Pro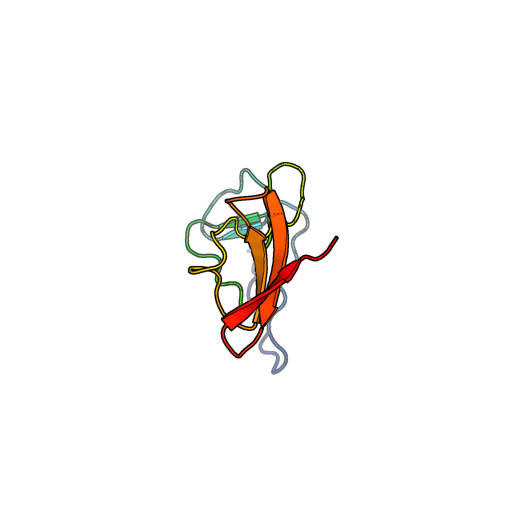tein AF-A0A3C0PGY8-F1 (afdb_monomer)

Radius of gyration: 19.23 Å; Cα contacts (8 Å, |Δi|>4): 114; chains: 1; bounding box: 46×28×46 Å

Mean predicted aligned error: 10.5 Å

Foldseek 3Di:
DDDQFDDPDPPDDDHDDPAADEQVDDDPDNDHYPDDDDDPDDDADDPVRDRAFAEDALQPDDAQGWYQHPVPRFIWHQHNVSDIDGPD

Sequence (88 aa):
MASFLGTGSSNPGDVYTTGKLGVGTTPSATLDVVGNFKVGGTQIVNQNGFLTPKTSSAANATTNSLYIDSTDAKLYFKDSCGGSFALY

Secondary structure (DSSP, 8-state):
---------SS------SS-EEESS--SSSEEESS----SS-----TTS---PEEE-TTTSPTTEEEEETTT--EEEE-TTS-EEE--

Structure (mmCIF, N/CA/C/O backbone):
data_AF-A0A3C0PGY8-F1
#
_entry.id   AF-A0A3C0PGY8-F1
#
loop_
_atom_site.group_PDB
_atom_site.id
_atom_site.type_symbol
_atom_site.label_atom_id
_atom_site.label_alt_id
_atom_site.label_comp_id
_atom_site.label_asym_id
_atom_site.label_entity_id
_atom_site.label_seq_id
_atom_site.pdbx_PDB_ins_code
_atom_site.Cartn_x
_atom_site.Cartn_y
_atom_site.Cartn_z
_atom_site.occupancy
_atom_site.B_iso_or_equiv
_atom_site.auth_seq_id
_atom_site.auth_comp_id
_atom_site.auth_asym_id
_atom_site.auth_atom_id
_atom_site.pdbx_PDB_model_num
ATOM 1 N N . MET A 1 1 ? -30.219 -10.360 21.166 1.00 42.50 1 MET A N 1
ATOM 2 C CA . MET A 1 1 ? -29.615 -10.962 19.957 1.00 42.50 1 MET A CA 1
ATOM 3 C C . MET A 1 1 ? -29.366 -9.853 18.956 1.00 42.50 1 MET A C 1
ATOM 5 O O . MET A 1 1 ? -30.331 -9.224 18.550 1.00 42.50 1 MET A O 1
ATOM 9 N N . ALA A 1 2 ? -28.115 -9.590 18.584 1.00 42.62 2 ALA A N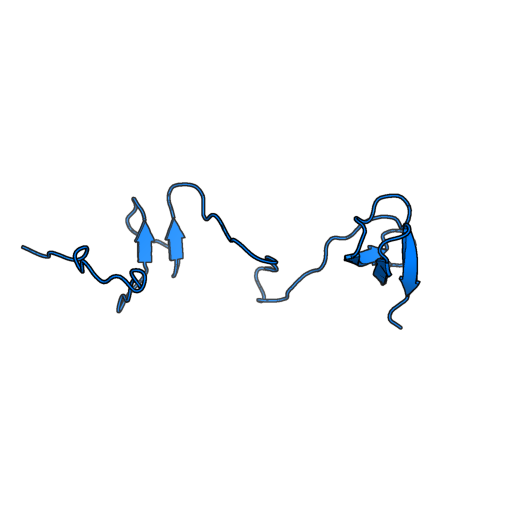 1
ATOM 10 C CA . ALA A 1 2 ? -27.833 -8.818 17.379 1.00 42.62 2 ALA A CA 1
ATOM 11 C C . ALA A 1 2 ? -27.513 -9.827 16.271 1.00 42.62 2 ALA A C 1
ATOM 13 O O . ALA A 1 2 ? -26.438 -10.417 16.250 1.00 42.62 2 ALA A O 1
ATOM 14 N N . SER A 1 3 ? -28.503 -10.093 15.422 1.00 69.00 3 SER A N 1
ATOM 15 C CA . SER A 1 3 ? -28.290 -10.739 14.130 1.00 69.00 3 SER A CA 1
ATOM 16 C C . SER A 1 3 ? -27.850 -9.655 13.160 1.00 69.00 3 SER A C 1
ATOM 18 O O . SER A 1 3 ? -28.616 -8.727 12.922 1.00 69.00 3 SER A O 1
ATOM 20 N N . PHE A 1 4 ? -26.652 -9.770 12.601 1.00 65.25 4 PHE A N 1
ATOM 21 C CA . PHE A 1 4 ? -26.228 -8.944 11.473 1.00 65.25 4 PHE A CA 1
ATOM 22 C C . PHE A 1 4 ? -25.355 -9.759 10.528 1.00 65.25 4 PHE A C 1
ATOM 24 O O . PHE A 1 4 ? -24.210 -9.410 10.329 1.00 65.25 4 PHE A O 1
ATOM 31 N N . LEU A 1 5 ? -25.890 -10.853 9.979 1.00 63.03 5 LEU A N 1
ATOM 32 C CA . LEU A 1 5 ? -25.520 -11.389 8.661 1.00 63.03 5 LEU A CA 1
ATOM 33 C C . LEU A 1 5 ? -26.640 -12.337 8.210 1.00 63.03 5 LEU A C 1
ATOM 35 O O . LEU A 1 5 ? -26.642 -13.520 8.537 1.00 63.03 5 LEU A O 1
ATOM 39 N N . GLY A 1 6 ? -27.616 -11.827 7.471 1.00 64.69 6 GLY A N 1
ATOM 40 C CA . GLY A 1 6 ? -28.569 -12.697 6.801 1.00 64.69 6 GLY A CA 1
ATOM 41 C C . GLY A 1 6 ? -29.417 -11.918 5.828 1.00 64.69 6 GLY A C 1
ATOM 42 O O . GLY A 1 6 ? -30.390 -11.311 6.251 1.00 64.69 6 GLY A O 1
ATOM 43 N N . THR A 1 7 ? -29.098 -11.973 4.539 1.00 57.38 7 THR A N 1
ATOM 44 C CA . THR A 1 7 ? -30.090 -11.690 3.500 1.00 57.38 7 THR A CA 1
ATOM 45 C C . THR A 1 7 ? -29.814 -12.590 2.301 1.00 57.38 7 THR A C 1
ATOM 47 O O . THR A 1 7 ? -28.937 -12.337 1.482 1.00 57.38 7 THR A O 1
ATOM 50 N N . GLY A 1 8 ? -30.560 -13.693 2.216 1.00 54.81 8 GLY A N 1
ATOM 51 C CA . GLY A 1 8 ? -30.648 -14.521 1.017 1.00 54.81 8 GLY A CA 1
ATOM 52 C C . GLY A 1 8 ? -31.246 -13.728 -0.146 1.00 54.81 8 GLY A C 1
ATOM 53 O O . GLY A 1 8 ? -32.427 -13.854 -0.442 1.00 54.81 8 GLY A O 1
ATOM 54 N N . SER A 1 9 ? -30.428 -12.895 -0.782 1.00 59.16 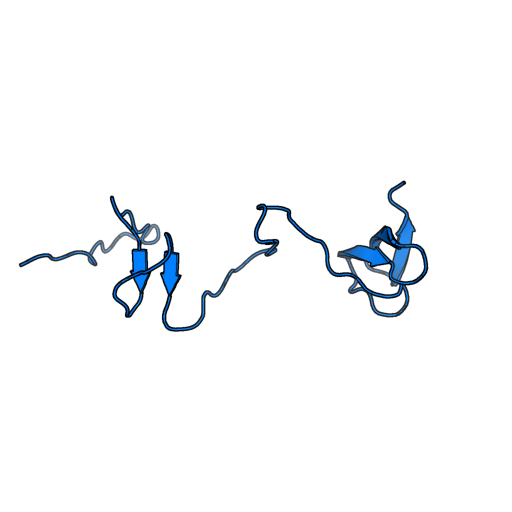9 SER A N 1
ATOM 55 C CA . SER A 1 9 ? -30.736 -12.157 -2.000 1.00 59.16 9 SER A CA 1
ATOM 56 C C . SER A 1 9 ? -29.840 -12.686 -3.113 1.00 59.16 9 SER A C 1
ATOM 58 O O . SER A 1 9 ? -28.630 -12.818 -2.942 1.00 59.16 9 SER A O 1
ATOM 60 N N . SER A 1 10 ? -30.425 -12.961 -4.275 1.00 62.25 10 SER A N 1
ATOM 61 C CA . SER A 1 10 ? -29.696 -13.286 -5.507 1.00 62.25 10 SER A CA 1
ATOM 62 C C . SER A 1 10 ? -28.907 -12.095 -6.082 1.00 62.25 10 SER A C 1
ATOM 64 O O . SER A 1 10 ? -28.251 -12.247 -7.107 1.00 62.25 10 SER A O 1
ATOM 66 N N . ASN A 1 11 ? -28.927 -10.939 -5.403 1.00 60.72 11 ASN A N 1
ATOM 67 C CA . ASN A 1 11 ? -27.991 -9.826 -5.574 1.00 60.72 11 ASN A CA 1
ATOM 68 C C . ASN A 1 11 ? -27.102 -9.722 -4.313 1.00 60.72 11 ASN A C 1
ATOM 70 O 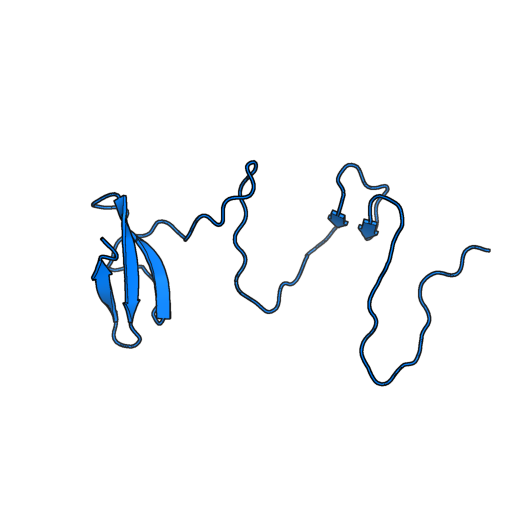O . ASN A 1 11 ? -27.650 -9.670 -3.209 1.00 60.72 11 ASN A O 1
ATOM 74 N N . PRO A 1 12 ? -25.763 -9.711 -4.433 1.00 56.66 12 PRO A N 1
ATOM 75 C CA . PRO A 1 12 ? -24.855 -9.959 -3.312 1.00 56.66 12 PRO A CA 1
ATOM 76 C C . PRO A 1 12 ? -24.856 -8.844 -2.247 1.00 56.66 12 PRO A C 1
ATOM 78 O O . PRO A 1 12 ? -24.352 -7.761 -2.482 1.00 56.66 12 PRO A O 1
ATOM 81 N N . GLY A 1 13 ? -25.393 -9.148 -1.060 1.00 63.19 13 GLY A N 1
ATOM 82 C CA . GLY A 1 13 ? -24.684 -9.101 0.232 1.00 63.19 13 GLY A CA 1
ATOM 83 C C . GLY A 1 13 ? -23.882 -7.867 0.678 1.00 63.19 13 GLY A C 1
ATOM 84 O O . GLY A 1 13 ? -22.849 -8.061 1.319 1.00 63.19 13 GLY A O 1
ATOM 85 N N . ASP A 1 14 ? -24.319 -6.637 0.410 1.00 70.31 14 ASP A N 1
ATOM 86 C CA . ASP A 1 14 ? -23.659 -5.446 0.970 1.00 70.31 14 ASP A CA 1
ATOM 87 C C . ASP A 1 14 ? -23.739 -5.401 2.515 1.00 70.31 14 ASP A C 1
ATOM 89 O O . ASP A 1 14 ? -24.789 -5.651 3.113 1.00 70.31 14 ASP A O 1
ATOM 93 N N . VAL A 1 15 ? -22.626 -5.053 3.178 1.00 73.00 15 VAL A N 1
ATOM 94 C CA . VAL A 1 15 ? -22.527 -4.908 4.645 1.00 73.00 15 VAL A CA 1
ATOM 95 C C . VAL A 1 15 ? -22.461 -3.427 5.013 1.00 73.00 15 VAL A C 1
ATOM 97 O O . VAL A 1 15 ? -21.496 -2.743 4.674 1.00 73.00 15 VAL A O 1
ATOM 100 N N . TYR A 1 16 ? -23.463 -2.941 5.755 1.00 71.94 16 TYR A N 1
ATOM 101 C CA . TYR A 1 16 ? -23.515 -1.565 6.256 1.00 71.94 16 TYR A CA 1
ATOM 102 C C . TYR A 1 16 ? -23.365 -1.517 7.780 1.00 71.94 16 TYR A C 1
ATOM 104 O O . TYR A 1 16 ? -24.050 -2.244 8.499 1.00 71.94 16 TYR A O 1
ATOM 112 N N . THR A 1 17 ? -22.484 -0.646 8.283 1.00 79.56 17 THR A N 1
ATOM 113 C CA . THR A 1 17 ? -22.261 -0.459 9.726 1.00 79.56 17 THR A CA 1
ATOM 114 C C . THR A 1 17 ? -22.157 1.024 10.070 1.00 79.56 17 THR A C 1
ATOM 116 O O . THR A 1 17 ? -21.559 1.796 9.324 1.00 79.56 17 THR A O 1
ATOM 119 N N . THR A 1 18 ? -22.709 1.416 11.220 1.00 80.56 18 THR A N 1
ATOM 120 C CA . THR A 1 18 ? -22.661 2.795 11.737 1.00 80.56 18 THR A CA 1
ATOM 121 C C . THR A 1 18 ? -21.369 3.115 12.498 1.00 80.56 18 THR A C 1
ATOM 123 O O . THR A 1 18 ? -21.222 4.218 13.018 1.00 80.56 18 THR A O 1
ATOM 126 N N . GLY A 1 19 ? -20.446 2.157 12.606 1.00 86.75 19 GLY A N 1
ATOM 127 C CA . GLY A 1 19 ? -19.188 2.290 13.327 1.00 86.75 19 GLY A CA 1
ATOM 128 C C . GLY A 1 19 ? -18.023 1.724 12.528 1.00 86.75 19 GLY A C 1
ATOM 129 O O . GLY A 1 19 ? -18.062 1.608 11.305 1.00 86.75 19 GLY A O 1
ATOM 130 N N . LYS A 1 20 ? -16.958 1.374 13.237 1.00 90.62 20 LYS A N 1
ATOM 131 C CA . LYS A 1 20 ? -15.844 0.660 12.632 1.00 90.62 20 LYS A CA 1
ATOM 132 C C . LYS A 1 20 ? -16.302 -0.760 12.270 1.00 90.62 20 LYS A C 1
ATOM 134 O O . LYS A 1 20 ? -16.924 -1.431 13.094 1.00 90.62 20 LYS A O 1
ATOM 139 N N . LEU A 1 21 ? -15.999 -1.213 11.057 1.00 88.56 21 LEU A N 1
ATOM 140 C CA . LEU A 1 21 ? -16.264 -2.583 10.632 1.00 88.56 21 LEU A CA 1
ATOM 141 C C . LEU A 1 21 ? -15.069 -3.455 11.018 1.00 88.56 21 LEU A C 1
ATOM 143 O O . LEU A 1 21 ? -13.991 -3.340 10.439 1.00 88.56 21 LEU A O 1
ATOM 147 N N . GLY A 1 22 ? -15.279 -4.313 12.014 1.00 89.75 22 GLY A N 1
ATOM 148 C CA . GLY A 1 22 ? -14.335 -5.346 12.414 1.00 89.75 22 GLY A CA 1
ATOM 149 C C . GLY A 1 22 ? -14.711 -6.679 11.789 1.00 89.75 22 GLY A C 1
ATOM 150 O O . GLY A 1 22 ? -15.777 -7.213 12.087 1.00 89.75 22 GLY A O 1
ATOM 151 N N . VAL A 1 23 ? -13.847 -7.246 10.953 1.00 89.81 23 VAL A N 1
ATOM 152 C CA . VAL A 1 23 ? -14.001 -8.636 10.506 1.00 89.81 23 VAL A CA 1
ATOM 153 C C . VAL A 1 23 ? -13.069 -9.488 11.358 1.00 89.81 23 VAL A C 1
ATOM 155 O O . VAL A 1 23 ? -11.854 -9.420 11.203 1.00 89.81 23 VAL A O 1
ATOM 158 N N . GLY A 1 24 ? -13.635 -10.247 12.303 1.00 89.88 24 GLY A N 1
ATOM 159 C CA . GLY A 1 24 ? -12.867 -11.088 13.233 1.00 89.88 24 GLY A CA 1
ATOM 160 C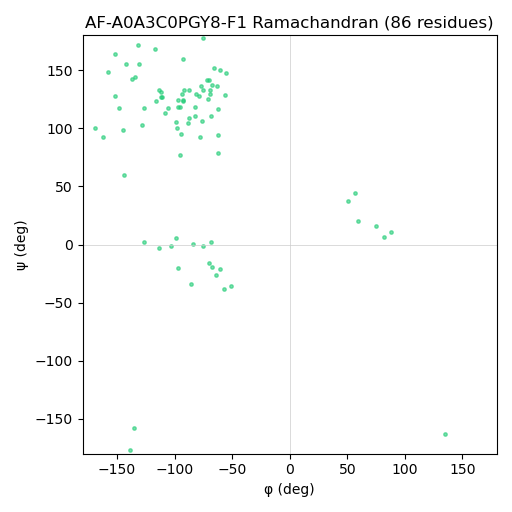 C . GLY A 1 24 ? -12.139 -10.327 14.351 1.00 89.88 24 GLY A C 1
ATOM 161 O O . GLY A 1 24 ? -11.244 -10.888 14.975 1.00 89.88 24 GLY A O 1
ATOM 162 N N . THR A 1 25 ? -12.492 -9.063 14.608 1.00 92.88 25 THR A N 1
ATOM 163 C CA . THR A 1 25 ? -11.817 -8.214 15.604 1.00 92.88 25 THR A CA 1
ATOM 164 C C . THR A 1 25 ? -12.733 -7.155 16.201 1.00 92.88 25 THR A C 1
ATOM 166 O O . THR A 1 25 ? -13.768 -6.821 15.622 1.00 92.88 25 THR A O 1
ATOM 169 N N . THR A 1 26 ? -12.305 -6.587 17.330 1.00 92.44 26 THR A N 1
ATOM 170 C CA . THR A 1 26 ? -12.778 -5.281 17.790 1.00 92.44 26 THR A CA 1
ATOM 171 C C . THR A 1 26 ? -11.976 -4.211 17.054 1.00 92.44 26 THR A C 1
ATOM 173 O O . THR A 1 26 ? -10.778 -4.064 17.298 1.00 92.44 26 THR A O 1
ATOM 176 N N . PRO A 1 27 ? -12.598 -3.460 16.146 1.00 93.12 27 PRO A N 1
ATOM 177 C CA . PRO A 1 27 ? -11.854 -2.660 15.192 1.00 93.12 27 PRO A CA 1
ATOM 178 C C . PRO A 1 27 ? -11.238 -1.394 15.808 1.00 93.12 27 PRO A C 1
ATOM 180 O O . PRO A 1 27 ? -11.895 -0.606 16.495 1.00 93.12 27 PRO A O 1
ATOM 183 N N . SER A 1 28 ? -9.960 -1.168 15.502 1.00 93.31 28 SER A N 1
ATOM 184 C CA . SER A 1 28 ? -9.186 0.023 15.878 1.00 93.31 28 SER A CA 1
ATOM 185 C C . SER A 1 28 ? -9.131 1.072 14.758 1.00 93.31 28 SER A C 1
ATOM 187 O O . SER A 1 28 ? -8.992 2.264 15.046 1.00 93.31 28 SER A O 1
ATOM 189 N N . ALA A 1 29 ? -9.381 0.662 13.514 1.00 88.25 29 ALA A N 1
ATOM 190 C CA . ALA A 1 29 ? -9.543 1.502 12.328 1.00 88.25 29 ALA A CA 1
ATOM 191 C C . ALA A 1 29 ? -10.958 1.365 11.738 1.00 88.25 29 ALA A C 1
ATOM 193 O O . ALA A 1 29 ? -11.719 0.489 12.134 1.00 88.25 29 ALA A O 1
ATOM 194 N N . THR A 1 30 ? -11.335 2.239 10.803 1.00 88.06 30 THR A N 1
ATOM 195 C CA . THR A 1 30 ? -12.679 2.251 10.187 1.00 88.06 30 THR A CA 1
ATOM 196 C C . THR A 1 30 ? -13.056 0.925 9.531 1.00 88.06 30 THR A C 1
ATOM 198 O O . THR A 1 30 ? -14.196 0.486 9.654 1.00 88.06 30 THR A O 1
ATOM 201 N N . LEU A 1 31 ? -12.094 0.273 8.883 1.00 88.94 31 LEU A N 1
ATOM 202 C CA . LEU A 1 31 ? -12.184 -1.115 8.458 1.00 88.94 31 LEU A CA 1
ATOM 203 C C . LEU A 1 31 ? -10.959 -1.831 9.021 1.00 88.94 31 LEU A C 1
ATOM 205 O O . LEU A 1 31 ? -9.831 -1.470 8.691 1.00 88.94 31 LEU A O 1
ATOM 209 N N . ASP A 1 32 ? -11.193 -2.806 9.891 1.00 89.06 32 ASP A N 1
ATOM 210 C CA . ASP A 1 32 ? -10.155 -3.582 10.564 1.00 89.06 32 ASP A CA 1
ATOM 211 C C . ASP A 1 32 ? -10.479 -5.061 10.353 1.00 89.06 32 ASP A C 1
ATOM 213 O O . ASP A 1 32 ? -11.440 -5.607 10.899 1.00 89.06 32 ASP A O 1
ATOM 217 N N . VAL A 1 33 ? -9.747 -5.688 9.443 1.00 90.75 33 VAL A N 1
ATOM 218 C CA . VAL A 1 33 ? -9.984 -7.070 9.034 1.00 90.75 33 VAL A CA 1
ATOM 219 C C . VAL A 1 33 ? -8.853 -7.909 9.602 1.00 90.75 33 VAL A C 1
ATOM 221 O O . VAL A 1 33 ? -7.712 -7.791 9.162 1.00 90.75 33 VAL A O 1
ATOM 224 N N . VAL A 1 34 ? -9.164 -8.794 10.549 1.00 88.62 34 VAL A N 1
ATOM 225 C CA . VAL A 1 34 ? -8.244 -9.860 10.954 1.00 88.62 34 VAL A CA 1
ATOM 226 C C . VAL A 1 34 ? -8.317 -10.947 9.891 1.00 88.62 34 VAL A C 1
ATOM 228 O O . VAL A 1 34 ? -9.191 -11.811 9.895 1.00 88.62 34 VAL A O 1
ATOM 231 N N . GLY A 1 35 ? -7.414 -10.842 8.918 1.00 83.69 35 GLY A N 1
ATOM 232 C CA . GLY A 1 35 ? -7.336 -11.727 7.762 1.00 83.69 35 GLY A CA 1
ATOM 233 C C . GLY A 1 35 ? -7.136 -10.957 6.458 1.00 83.69 35 GLY A C 1
ATOM 234 O O . GLY A 1 35 ? -6.736 -9.797 6.449 1.00 83.69 35 GLY A O 1
ATOM 235 N N . ASN A 1 36 ? -7.404 -11.614 5.332 1.00 81.56 36 ASN A N 1
ATOM 236 C CA . ASN A 1 36 ? -7.163 -11.034 4.013 1.00 81.56 36 ASN A CA 1
ATOM 237 C C . ASN A 1 36 ? -8.364 -10.219 3.521 1.00 81.56 36 ASN A C 1
ATOM 239 O O . ASN A 1 36 ? -9.488 -10.721 3.495 1.00 81.56 36 ASN A O 1
ATOM 243 N N . PHE A 1 37 ? -8.108 -9.010 3.015 1.00 80.88 37 PHE A N 1
ATOM 244 C CA . PHE A 1 37 ? -9.072 -8.255 2.215 1.00 80.88 37 PHE A CA 1
ATOM 245 C C . PHE A 1 37 ? -8.815 -8.519 0.728 1.00 80.88 37 PHE A C 1
ATOM 247 O O . PHE A 1 37 ? -7.937 -7.917 0.109 1.00 80.88 37 PHE A O 1
ATOM 254 N N . LYS A 1 38 ? -9.544 -9.479 0.152 1.00 79.06 38 LYS A N 1
ATOM 255 C CA . LYS A 1 38 ? -9.441 -9.786 -1.278 1.00 79.06 38 LYS A CA 1
ATOM 256 C C . LYS A 1 38 ? -10.176 -8.715 -2.081 1.00 79.06 38 LYS A C 1
ATOM 258 O O . LYS A 1 38 ? -11.402 -8.706 -2.129 1.00 79.06 38 LYS A O 1
ATOM 263 N N . VAL A 1 39 ? -9.415 -7.850 -2.742 1.00 78.75 39 VAL A N 1
ATOM 264 C CA . VAL A 1 39 ? -9.940 -6.842 -3.668 1.00 78.75 39 VAL A CA 1
ATOM 265 C C . VAL A 1 39 ? -9.918 -7.430 -5.073 1.00 78.75 39 VAL A C 1
ATOM 267 O O . VAL A 1 39 ? -8.880 -7.882 -5.546 1.00 78.75 39 VAL A O 1
ATOM 270 N N . GLY A 1 40 ? -11.066 -7.456 -5.745 1.00 76.19 40 GLY A N 1
ATOM 271 C CA . GLY A 1 40 ? -11.162 -7.944 -7.126 1.00 76.19 40 GLY A CA 1
ATOM 272 C C . GLY A 1 40 ? -10.624 -6.968 -8.181 1.00 76.19 40 GLY A C 1
ATOM 273 O O . GLY A 1 40 ? -10.659 -7.292 -9.362 1.00 76.19 40 GLY A O 1
ATOM 274 N N . GLY A 1 41 ? -10.158 -5.782 -7.775 1.00 69.88 41 GLY A N 1
ATOM 275 C CA . GLY A 1 41 ? -9.750 -4.681 -8.654 1.00 69.88 41 GLY A CA 1
ATOM 276 C C . GLY A 1 41 ? -8.472 -3.962 -8.200 1.00 69.88 41 GLY A C 1
ATOM 277 O O . GLY A 1 41 ? -7.836 -4.359 -7.224 1.00 69.88 41 GLY A O 1
ATOM 278 N N . THR A 1 42 ? -8.091 -2.903 -8.926 1.00 68.81 42 THR A N 1
ATOM 279 C CA . THR A 1 42 ? -6.863 -2.118 -8.702 1.00 68.81 42 THR A CA 1
ATOM 280 C C . THR A 1 42 ? -6.866 -1.451 -7.328 1.00 68.81 42 THR A C 1
ATOM 282 O O . THR A 1 42 ? -7.693 -0.590 -7.037 1.00 68.81 42 THR A O 1
ATOM 285 N N . GLN A 1 43 ? -5.913 -1.833 -6.486 1.00 72.44 43 GLN A N 1
ATOM 286 C CA . GLN A 1 43 ? -5.724 -1.265 -5.160 1.00 72.44 43 GLN A CA 1
ATOM 287 C C . GLN A 1 43 ? -4.739 -0.113 -5.222 1.00 72.44 43 GLN A C 1
ATOM 289 O O . GLN A 1 43 ? -3.651 -0.259 -5.780 1.00 72.44 43 GLN A O 1
ATOM 294 N N . ILE A 1 44 ? -5.075 1.006 -4.588 1.00 67.19 44 ILE A N 1
ATOM 295 C CA . ILE A 1 44 ? -4.120 2.090 -4.483 1.00 67.19 44 ILE A CA 1
ATOM 296 C C . ILE A 1 44 ? -4.333 2.865 -3.176 1.00 67.19 44 ILE A C 1
ATOM 298 O O . ILE A 1 44 ? -5.420 3.378 -2.929 1.00 67.19 44 ILE A O 1
ATOM 302 N N . VAL A 1 45 ? -3.331 2.863 -2.287 1.00 71.81 45 VAL A N 1
ATOM 303 C CA . VAL A 1 45 ? -3.499 3.334 -0.900 1.00 71.81 45 VAL A CA 1
ATOM 304 C C . VAL A 1 45 ? -2.183 3.881 -0.343 1.00 71.81 45 VAL A C 1
ATOM 306 O O . VAL A 1 45 ? -1.179 3.172 -0.331 1.00 71.81 45 VAL A O 1
ATOM 309 N N . ASN A 1 46 ? -2.198 5.101 0.197 1.00 75.94 46 ASN A N 1
ATOM 310 C CA . ASN A 1 46 ? -1.194 5.560 1.159 1.00 75.94 46 ASN A CA 1
ATOM 311 C C . ASN A 1 46 ? -1.871 6.220 2.373 1.00 75.94 46 ASN A C 1
ATOM 313 O O . ASN A 1 46 ? -3.080 6.442 2.363 1.00 75.94 46 ASN A O 1
ATOM 317 N N . GLN 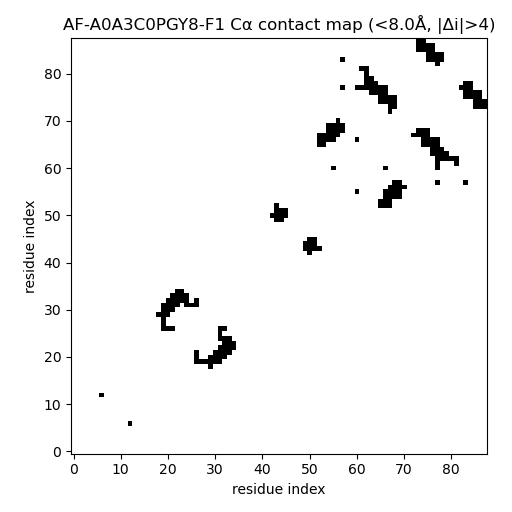A 1 47 ? -1.102 6.531 3.420 1.00 72.88 47 GLN A N 1
ATOM 318 C CA . GLN A 1 47 ? -1.608 7.096 4.686 1.00 72.88 47 GLN A CA 1
ATOM 319 C C . GLN A 1 47 ? -2.308 8.454 4.524 1.00 72.88 47 GLN A C 1
ATOM 321 O O . GLN A 1 47 ? -3.114 8.843 5.365 1.00 72.88 47 GLN A O 1
ATOM 326 N N . ASN A 1 48 ? -2.009 9.146 3.427 1.00 75.19 48 ASN A N 1
ATOM 327 C CA . ASN A 1 48 ? -2.603 10.421 3.049 1.00 75.19 48 ASN A CA 1
ATOM 328 C C . ASN A 1 48 ? -3.728 10.238 2.011 1.00 75.19 48 ASN A C 1
ATOM 330 O O . ASN A 1 48 ? -4.238 11.219 1.483 1.00 75.19 48 ASN A O 1
ATOM 334 N N . GLY A 1 49 ? -4.095 8.995 1.684 1.00 63.78 49 GLY A N 1
ATOM 335 C CA . GLY A 1 49 ? -5.144 8.661 0.725 1.00 63.78 49 GLY A CA 1
ATOM 336 C C . GLY A 1 49 ? -4.724 8.696 -0.744 1.00 63.78 49 GLY A C 1
ATOM 337 O O . GLY A 1 49 ? -5.580 8.526 -1.608 1.00 63.78 49 GLY A O 1
ATOM 338 N N . PHE A 1 50 ? -3.441 8.882 -1.070 1.00 78.12 50 PHE A N 1
ATOM 339 C CA . PHE A 1 50 ? -3.025 8.851 -2.468 1.00 78.12 50 PHE A CA 1
ATOM 340 C C . PHE A 1 50 ? -2.830 7.437 -2.975 1.00 78.12 50 PHE A C 1
ATOM 342 O O . PHE A 1 50 ? -2.076 6.613 -2.446 1.00 78.12 50 PHE A O 1
ATOM 349 N N . LEU A 1 51 ? -3.477 7.236 -4.106 1.00 79.31 51 LEU A N 1
ATOM 350 C CA . LEU A 1 51 ? -3.254 6.152 -5.008 1.00 79.31 51 LEU A CA 1
ATOM 351 C C . LEU A 1 51 ? -1.809 6.264 -5.537 1.00 79.31 51 LEU A C 1
ATOM 353 O O . LEU A 1 51 ? -1.549 7.011 -6.468 1.00 79.31 51 LEU A O 1
ATOM 357 N N . THR A 1 52 ? -0.865 5.565 -4.902 1.00 77.19 52 THR A N 1
ATOM 358 C CA . THR A 1 52 ? 0.546 5.502 -5.310 1.00 77.19 52 THR A CA 1
ATOM 359 C C . THR A 1 52 ? 0.740 4.354 -6.310 1.00 77.19 52 THR A C 1
ATOM 361 O O . THR A 1 52 ? 0.721 3.193 -5.887 1.00 77.19 52 THR A O 1
ATOM 364 N N . PRO A 1 53 ? 0.891 4.621 -7.625 1.00 86.06 53 PRO A N 1
ATOM 365 C CA . PRO A 1 53 ? 1.169 3.573 -8.601 1.00 86.06 53 PRO A CA 1
ATOM 366 C C . PRO A 1 53 ? 2.488 2.888 -8.248 1.00 86.06 53 PRO A C 1
ATOM 368 O O . PRO A 1 53 ? 3.383 3.504 -7.664 1.00 86.06 53 PRO A O 1
ATOM 371 N N . LYS A 1 54 ? 2.619 1.607 -8.590 1.00 83.25 54 LYS A N 1
ATOM 372 C CA . LYS A 1 54 ? 3.825 0.837 -8.276 1.00 83.25 54 LYS A CA 1
ATOM 373 C C . LYS A 1 54 ? 5.050 1.548 -8.857 1.00 83.25 54 LYS A C 1
ATOM 375 O O . LYS A 1 54 ? 5.064 1.860 -10.041 1.00 83.25 54 LYS A O 1
ATOM 380 N N . THR A 1 55 ? 6.081 1.786 -8.057 1.00 90.56 55 THR A N 1
ATOM 381 C CA . THR A 1 55 ? 7.380 2.219 -8.580 1.00 90.56 55 THR A CA 1
ATOM 382 C C . THR A 1 55 ? 8.124 0.996 -9.139 1.00 90.56 55 THR A C 1
ATOM 384 O O . THR A 1 55 ? 8.230 -0.034 -8.470 1.00 90.56 55 THR A O 1
ATOM 387 N N . SER A 1 56 ? 8.601 1.052 -10.382 1.00 87.56 56 SER A N 1
ATOM 388 C CA . SER A 1 56 ? 9.327 -0.049 -11.042 1.00 87.56 56 SER A CA 1
ATOM 389 C C . SER A 1 56 ? 10.189 0.467 -12.187 1.00 87.56 56 SER A C 1
ATOM 391 O O . SER A 1 56 ? 9.785 1.405 -12.848 1.00 87.56 56 SER A O 1
ATOM 393 N N . SER A 1 57 ? 11.332 -0.150 -12.494 1.00 92.19 57 SER A N 1
ATOM 394 C CA . SER A 1 57 ? 12.048 0.170 -13.740 1.00 92.19 57 SER A CA 1
ATOM 395 C C . SER A 1 57 ? 11.223 -0.248 -14.962 1.00 92.19 57 SER A C 1
ATOM 397 O O . SER A 1 57 ? 10.472 -1.226 -14.890 1.00 92.19 57 SER A O 1
ATOM 399 N N . ALA A 1 58 ? 11.392 0.428 -16.103 1.00 88.94 58 ALA A N 1
ATOM 400 C CA . ALA A 1 58 ? 10.657 0.109 -17.331 1.00 88.94 58 ALA A CA 1
ATOM 401 C C . ALA A 1 58 ? 10.711 -1.365 -17.735 1.00 88.94 58 ALA A C 1
ATOM 403 O O . ALA A 1 58 ? 9.717 -1.903 -18.220 1.00 88.94 58 ALA A O 1
ATOM 404 N N . ALA A 1 59 ? 11.841 -2.038 -17.513 1.00 89.38 59 ALA A N 1
ATOM 405 C CA . ALA A 1 59 ? 12.003 -3.456 -17.830 1.00 89.38 59 ALA A CA 1
ATOM 406 C C . ALA A 1 59 ? 11.076 -4.377 -17.010 1.00 89.38 59 ALA A C 1
ATOM 408 O O . ALA A 1 59 ? 10.734 -5.458 -17.476 1.00 89.38 59 ALA A O 1
ATOM 409 N N . ASN A 1 60 ? 10.655 -3.946 -15.816 1.00 90.25 60 ASN A N 1
ATOM 410 C CA . ASN A 1 60 ? 9.961 -4.778 -14.830 1.00 90.25 60 ASN A CA 1
ATOM 411 C C . ASN A 1 60 ? 8.498 -4.371 -14.574 1.00 90.25 60 ASN A C 1
ATOM 413 O O . ASN A 1 60 ? 7.812 -5.026 -13.787 1.00 90.25 60 ASN A O 1
ATOM 417 N N . ALA A 1 61 ? 8.006 -3.298 -15.195 1.00 90.31 61 ALA A N 1
ATOM 418 C CA . ALA A 1 61 ? 6.597 -2.924 -15.117 1.00 90.31 61 ALA A CA 1
ATOM 419 C C . ALA A 1 61 ? 5.711 -3.952 -15.842 1.00 90.31 61 ALA A C 1
ATOM 421 O O . ALA A 1 61 ? 6.040 -4.400 -16.943 1.00 90.31 61 ALA A O 1
ATOM 422 N N . THR A 1 62 ? 4.574 -4.321 -15.243 1.00 92.06 62 THR A N 1
ATOM 423 C CA . THR A 1 62 ? 3.622 -5.262 -15.854 1.00 92.06 62 THR A CA 1
ATOM 424 C C . THR A 1 62 ? 2.918 -4.618 -17.038 1.00 92.06 62 THR A C 1
ATOM 426 O O . THR A 1 62 ? 2.550 -3.449 -16.971 1.00 92.06 62 THR A O 1
ATOM 429 N N . THR A 1 63 ? 2.674 -5.372 -18.102 1.00 91.94 63 THR A N 1
ATOM 430 C CA . THR A 1 63 ? 1.872 -4.896 -19.234 1.00 91.94 63 THR A CA 1
ATOM 431 C C . THR A 1 63 ? 0.494 -4.421 -18.781 1.00 91.94 63 THR A C 1
ATOM 433 O O . THR A 1 63 ? -0.077 -4.985 -17.847 1.00 91.94 63 THR A O 1
ATOM 436 N N . ASN A 1 64 ? -0.049 -3.417 -19.462 1.00 91.81 64 ASN A N 1
ATOM 437 C CA . ASN A 1 64 ? -1.319 -2.768 -19.132 1.00 91.81 64 ASN A CA 1
ATOM 438 C C . ASN A 1 64 ? -1.353 -2.207 -17.701 1.00 91.81 64 ASN A C 1
ATOM 440 O O . ASN A 1 64 ? -2.332 -2.397 -16.977 1.00 91.81 64 ASN A O 1
ATOM 444 N N . SER A 1 65 ? -0.284 -1.531 -17.274 1.00 90.81 65 SER A N 1
ATOM 445 C CA . SER A 1 65 ? -0.219 -0.927 -15.939 1.00 90.81 65 SER A CA 1
ATOM 446 C C . SER A 1 65 ? 0.230 0.525 -15.957 1.00 90.81 65 SER A C 1
ATOM 448 O O . SER A 1 65 ? 0.923 0.980 -16.865 1.00 90.81 65 SER A O 1
ATOM 450 N N . LEU A 1 66 ? -0.174 1.237 -14.909 1.00 90.44 66 LEU A N 1
ATOM 451 C CA . LEU A 1 66 ? 0.340 2.545 -14.547 1.00 90.44 66 LEU A CA 1
ATOM 452 C C . LEU A 1 66 ? 1.418 2.352 -13.477 1.00 90.44 66 LEU A C 1
ATOM 454 O O . LEU A 1 66 ? 1.144 1.751 -12.434 1.00 90.44 66 LEU A O 1
ATOM 458 N N . TYR A 1 67 ? 2.625 2.851 -13.716 1.00 91.25 67 TYR A N 1
ATOM 459 C CA . TYR A 1 67 ? 3.751 2.691 -12.800 1.00 91.25 67 TYR A CA 1
ATOM 460 C C . TYR A 1 67 ? 4.599 3.963 -12.752 1.00 91.25 67 TYR A C 1
ATOM 462 O O . TYR A 1 67 ? 4.575 4.759 -13.681 1.00 91.25 67 TYR A O 1
ATOM 470 N N . ILE A 1 68 ? 5.331 4.185 -11.666 1.00 92.75 68 ILE A N 1
ATOM 471 C CA . ILE A 1 68 ? 6.343 5.246 -11.599 1.00 92.75 68 ILE A CA 1
ATOM 472 C C . ILE A 1 68 ? 7.685 4.630 -11.995 1.00 92.75 68 ILE A C 1
ATOM 474 O O . ILE A 1 68 ? 8.107 3.662 -11.359 1.00 92.75 68 ILE A O 1
ATOM 478 N N . ASP A 1 69 ? 8.371 5.148 -13.009 1.00 94.31 69 ASP A N 1
ATOM 479 C CA . ASP A 1 69 ? 9.668 4.602 -13.393 1.00 94.31 69 ASP A CA 1
ATOM 480 C C . ASP A 1 69 ? 10.735 4.929 -12.349 1.00 94.31 69 ASP A C 1
ATOM 482 O O . ASP A 1 69 ? 10.938 6.079 -11.974 1.00 94.31 69 ASP A O 1
ATOM 486 N N . SER A 1 70 ? 11.418 3.909 -11.836 1.00 93.06 70 SER A N 1
ATOM 487 C CA . SER A 1 70 ? 12.418 4.096 -10.781 1.00 93.06 70 SER A CA 1
ATOM 488 C C . SER A 1 70 ? 13.692 4.802 -11.252 1.00 93.06 70 SER A C 1
ATOM 490 O O . SER A 1 70 ? 14.488 5.222 -10.418 1.00 93.06 70 SER A O 1
ATOM 492 N N . THR A 1 71 ? 13.925 4.880 -12.563 1.00 93.62 71 THR A N 1
ATOM 493 C CA . THR A 1 71 ? 15.130 5.481 -13.141 1.00 93.62 71 THR A CA 1
ATOM 494 C C . THR A 1 71 ? 14.993 6.991 -13.306 1.00 93.62 71 THR A C 1
ATOM 496 O O . THR A 1 71 ? 15.977 7.702 -13.120 1.00 93.62 71 THR A O 1
ATOM 499 N N . ASP A 1 72 ? 13.796 7.497 -13.611 1.00 92.50 72 ASP A N 1
ATOM 500 C CA . ASP A 1 72 ? 13.562 8.932 -13.827 1.00 92.50 72 ASP A CA 1
ATOM 501 C C . ASP A 1 72 ? 12.427 9.533 -12.974 1.00 92.50 72 ASP A C 1
ATOM 503 O O . ASP A 1 72 ? 12.148 10.727 -13.081 1.00 92.50 72 ASP A O 1
ATOM 507 N N . ALA A 1 73 ? 11.805 8.722 -12.112 1.00 92.62 73 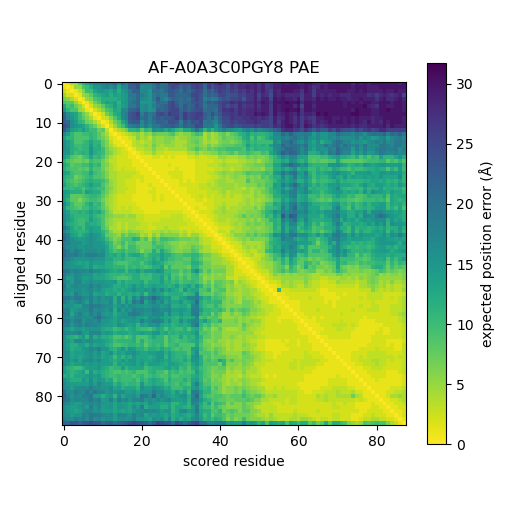ALA A N 1
ATOM 508 C CA . ALA A 1 73 ? 10.724 9.076 -11.195 1.00 92.62 73 ALA A CA 1
ATOM 509 C C . ALA A 1 73 ? 9.455 9.637 -11.862 1.00 92.62 73 ALA A C 1
ATOM 511 O O . ALA A 1 73 ? 8.646 10.285 -11.192 1.00 92.62 73 ALA A O 1
ATOM 512 N N . LYS A 1 74 ? 9.243 9.388 -13.158 1.00 92.56 74 LYS A N 1
ATOM 513 C CA . LYS A 1 74 ? 8.027 9.831 -13.854 1.00 92.56 74 LYS A CA 1
ATOM 514 C C . LYS A 1 74 ? 6.950 8.764 -13.830 1.00 92.56 74 LYS A C 1
ATOM 516 O O . LYS A 1 74 ? 7.219 7.584 -13.646 1.00 92.56 74 LYS A O 1
ATOM 521 N N . LEU A 1 75 ? 5.714 9.183 -14.049 1.00 92.69 75 LEU A N 1
ATOM 522 C CA . LEU A 1 75 ? 4.592 8.281 -14.255 1.00 92.69 75 LEU A CA 1
ATOM 523 C C . LEU A 1 75 ? 4.639 7.716 -15.680 1.00 92.69 75 LEU A C 1
ATOM 525 O O . LEU A 1 75 ? 4.878 8.457 -16.624 1.00 92.69 75 LEU A O 1
ATOM 529 N N . TYR A 1 76 ? 4.401 6.421 -15.841 1.00 95.12 76 TYR A N 1
ATOM 530 C CA . TYR A 1 76 ? 4.418 5.717 -17.118 1.00 95.12 76 TYR A CA 1
ATOM 531 C C . TYR A 1 76 ? 3.221 4.792 -17.262 1.00 95.12 76 TYR A C 1
ATOM 533 O O . TYR A 1 76 ? 2.812 4.120 -16.313 1.00 95.12 76 TYR A O 1
ATOM 541 N N . PHE A 1 77 ? 2.724 4.690 -18.490 1.00 93.88 77 PHE A N 1
ATOM 542 C CA . PHE A 1 77 ? 1.906 3.561 -18.901 1.00 93.88 77 PHE A CA 1
ATOM 543 C C . PHE A 1 77 ? 2.794 2.495 -19.542 1.00 93.88 77 PHE A C 1
ATOM 545 O O . PHE A 1 77 ? 3.572 2.792 -20.451 1.00 93.88 77 PHE A O 1
ATOM 552 N N . LYS A 1 78 ? 2.665 1.251 -19.085 1.00 94.25 78 LYS A N 1
ATOM 553 C CA . LYS A 1 78 ? 3.229 0.071 -19.738 1.00 94.25 78 LYS A CA 1
ATOM 554 C C . LYS A 1 78 ? 2.151 -0.543 -20.620 1.00 94.25 78 LYS A C 1
ATOM 556 O O . LYS A 1 78 ? 1.117 -0.967 -20.106 1.00 94.25 78 LYS A O 1
ATOM 561 N N . ASP A 1 79 ? 2.379 -0.597 -21.924 1.00 94.69 79 ASP A N 1
ATOM 562 C CA . ASP A 1 79 ? 1.427 -1.174 -22.872 1.00 94.69 79 ASP A CA 1
ATOM 563 C C . ASP A 1 79 ? 1.403 -2.714 -22.838 1.00 94.69 79 ASP A C 1
ATOM 565 O O . ASP A 1 79 ? 2.139 -3.361 -22.085 1.00 94.69 79 ASP A O 1
ATOM 569 N N . SER A 1 80 ? 0.526 -3.313 -23.649 1.00 93.81 80 SER A N 1
ATOM 570 C CA . SER A 1 80 ? 0.345 -4.767 -23.747 1.00 93.81 80 SER A CA 1
ATOM 571 C C . SER A 1 80 ? 1.542 -5.504 -24.349 1.00 93.81 80 SER A C 1
ATOM 573 O O . SER A 1 80 ? 1.662 -6.715 -24.193 1.00 93.81 80 SER A O 1
ATOM 575 N N . CYS A 1 81 ? 2.407 -4.783 -25.057 1.00 90.12 81 CYS A N 1
ATOM 576 C CA . CYS A 1 81 ? 3.553 -5.304 -25.794 1.00 90.12 81 CYS A CA 1
ATOM 577 C C . CYS A 1 81 ? 4.878 -5.056 -25.056 1.00 90.12 81 CYS A C 1
ATOM 579 O O . CYS A 1 81 ? 5.937 -5.462 -25.531 1.00 90.12 81 CYS A O 1
ATOM 581 N N . GLY A 1 82 ? 4.832 -4.403 -23.894 1.00 89.56 82 GLY A N 1
ATOM 582 C CA . GLY A 1 82 ? 6.000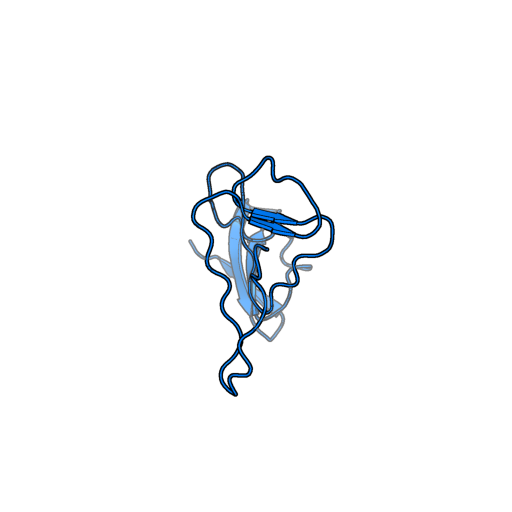 -4.078 -23.091 1.00 89.56 82 GLY A CA 1
ATOM 583 C C . GLY A 1 82 ? 6.672 -2.751 -23.458 1.00 89.56 82 GLY A C 1
ATOM 584 O O . GLY A 1 82 ? 7.755 -2.472 -22.94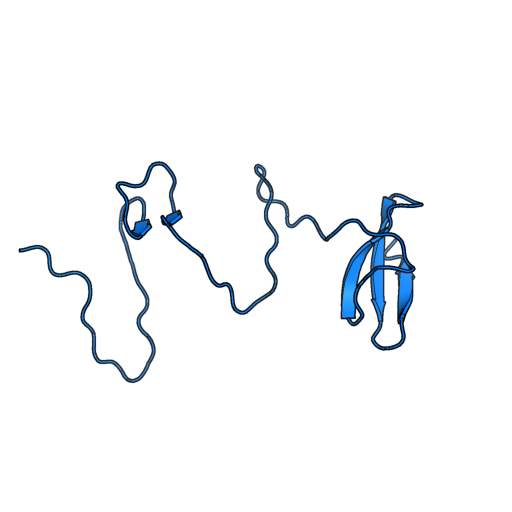6 1.00 89.56 82 GLY A O 1
ATOM 585 N N . GLY A 1 83 ? 6.057 -1.910 -24.284 1.00 94.50 83 GLY A N 1
ATOM 586 C CA . GLY A 1 83 ? 6.457 -0.516 -24.444 1.00 94.50 83 GLY A CA 1
ATOM 587 C C . GLY A 1 83 ? 6.083 0.308 -23.211 1.00 94.50 83 GLY A C 1
ATOM 588 O O . GLY A 1 83 ? 5.038 0.093 -22.598 1.00 94.50 83 GLY A O 1
ATOM 589 N N . SER A 1 84 ? 6.955 1.236 -22.822 1.00 95.19 84 SER A N 1
ATOM 590 C CA . SER A 1 84 ? 6.701 2.187 -21.735 1.00 95.19 84 SER A CA 1
ATOM 591 C C . SER A 1 84 ? 6.571 3.590 -22.314 1.00 95.19 84 SER A C 1
ATOM 593 O O . SER A 1 84 ? 7.471 4.054 -23.011 1.00 95.19 84 SER A O 1
ATOM 595 N N . PHE A 1 85 ? 5.475 4.277 -22.003 1.00 94.88 85 PHE A N 1
ATOM 596 C CA . PHE A 1 85 ? 5.230 5.656 -22.414 1.00 94.88 85 PHE A CA 1
ATOM 597 C C . PHE A 1 85 ? 5.147 6.568 -21.194 1.00 94.88 85 PHE A C 1
ATOM 599 O O . PHE A 1 85 ? 4.345 6.319 -20.291 1.00 94.88 85 PHE A O 1
ATOM 606 N N . ALA A 1 86 ? 5.986 7.604 -21.166 1.00 94.25 86 ALA A N 1
ATOM 607 C CA . ALA A 1 86 ? 5.990 8.583 -20.089 1.00 94.25 86 ALA A CA 1
ATOM 608 C C . ALA A 1 86 ? 4.714 9.422 -20.151 1.00 94.25 86 ALA A C 1
ATOM 610 O O . ALA A 1 86 ? 4.382 9.996 -21.183 1.00 94.25 86 ALA A O 1
ATOM 611 N N . LEU A 1 87 ? 4.036 9.526 -19.021 1.00 88.25 87 LEU A N 1
ATOM 612 C CA . LEU A 1 87 ? 2.888 10.387 -18.799 1.00 88.25 87 LEU A CA 1
ATOM 613 C C . LEU A 1 87 ? 3.428 11.671 -18.167 1.00 88.25 87 LEU A C 1
ATOM 615 O O . LEU A 1 87 ? 3.424 11.828 -16.945 1.00 88.25 87 LEU A O 1
ATOM 619 N N . TYR A 1 88 ? 4.019 12.510 -19.018 1.00 74.12 88 TYR A N 1
ATOM 620 C CA . TYR A 1 88 ? 4.430 13.869 -18.672 1.00 74.12 88 TYR A CA 1
ATOM 621 C C . TYR A 1 88 ? 3.255 14.843 -18.785 1.00 74.12 88 TYR A C 1
ATOM 623 O O . TYR A 1 88 ? 2.398 14.642 -19.676 1.00 74.12 88 TYR A O 1
#

pLDDT: mean 81.97, std 12.74, range [42.5, 95.19]

Solvent-accessible surface area (backbone atoms only — not comparable to full-atom values): 5873 Å² total; per-residue (Å²): 135,89,85,87,85,86,69,100,48,101,60,84,76,81,86,85,72,99,60,53,45,38,42,86,49,86,45,90,42,66,71,25,62,69,68,86,85,86,68,97,63,93,81,54,72,44,100,87,66,46,64,61,58,54,72,32,44,74,90,71,52,56,57,70,33,64,29,24,27,66,84,79,71,43,43,26,43,22,36,85,85,64,52,72,45,77,62,124

Nearest PDB structures (foldseek):
  7chu-assembly1_B  TM=7.664E-01  e=9.396E-03  Geobacillus virus E2
  7rej-assembly2_B  TM=5.524E-01  e=5.667E-02  Kuttervirus CBA120
  7rfo-assembly1_B  TM=4.904E-01  e=9.652E-02  Kuttervirus CBA120
  7rfo-assembly1_C  TM=4.813E-01  e=2.145E-01  Kuttervirus CBA120
  7rfv-assembly1_A  TM=4.807E-01  e=8.121E-01  Kuttervirus CBA120